Protein AF-A0A8X6JGU5-F1 (afdb_monomer_lite)

Organism: Trichonephila clavata (NCBI:txid2740835)

Secondary structure (DSSP, 8-state):
-TTSTTSHHHHHHHHHHHHHHHHHH-S-S--------GGG-HHHHHHHHHHHH-----HHHHHHS-HHHHHHHHHH-HHHHHHHHHHHHHHHHHHHHSTTSTTTT----------

pLDDT: mean 90.54, std 5.23, range [61.34, 96.5]

Radius of gyration: 19.05 Å; chains: 1; bounding box: 38×42×46 Å

InterPro domains:
  IPR025476 Helitron helicase-like domain [PF14214] (3-106)

Sequence (115 aa):
MKNIKNSPAHWAQEKGRVCAQIRQFGFPSLFMNLSAAKNRWFDLIKHLMYIHENRILTESEFETLTTTARNKLISNDPVTCALYFEHKVKELWKTFSCSEGPFGKFEIKHFYQRT

Foldseek 3Di:
DCPDPPDPNVVVVLVVVVVVCCVPVNDDPDDDDDDLPVLPDPVNLQVLCCVPVVDGDDPVNSVVDDSVNSVVSCVVCVPSSVVVSVVVVVVVVVLLQDCPHPVNNDHDPDDDDDD

Structure (mmCIF, N/CA/C/O backbone):
data_AF-A0A8X6JGU5-F1
#
_entry.id   AF-A0A8X6JGU5-F1
#
loop_
_atom_site.group_PDB
_atom_site.id
_atom_site.type_symbol
_atom_site.label_atom_id
_atom_site.label_alt_id
_atom_site.label_comp_id
_atom_site.label_asym_id
_atom_site.label_entity_id
_atom_site.label_seq_id
_atom_site.pdbx_PDB_ins_code
_atom_site.Cartn_x
_atom_site.Cartn_y
_atom_site.Cartn_z
_atom_site.occupancy
_atom_site.B_iso_or_equiv
_atom_site.auth_seq_id
_atom_site.auth_comp_id
_atom_site.auth_asym_id
_atom_site.auth_atom_id
_atom_site.pdbx_PDB_model_num
ATOM 1 N N . MET A 1 1 ? 4.297 -23.402 -12.749 1.00 61.34 1 MET A N 1
ATOM 2 C CA . MET A 1 1 ? 4.598 -22.662 -11.498 1.00 61.34 1 MET A CA 1
ATOM 3 C C . MET A 1 1 ? 4.738 -21.147 -11.669 1.00 61.34 1 MET A C 1
ATOM 5 O O . MET A 1 1 ? 4.301 -20.449 -10.772 1.00 61.34 1 MET A O 1
ATOM 9 N N . LYS A 1 2 ? 5.265 -20.610 -12.785 1.00 72.75 2 LYS A N 1
ATOM 10 C CA . LYS A 1 2 ? 5.399 -19.144 -12.996 1.00 72.75 2 LYS A CA 1
ATOM 11 C C . LYS A 1 2 ? 4.081 -18.353 -12.881 1.00 72.75 2 LYS A C 1
ATOM 13 O O . LYS A 1 2 ? 4.089 -17.213 -12.440 1.00 72.75 2 LYS A O 1
ATOM 18 N N . ASN A 1 3 ? 2.956 -18.991 -13.209 1.00 81.31 3 ASN A N 1
ATOM 19 C CA . ASN A 1 3 ? 1.619 -18.387 -13.150 1.00 81.31 3 ASN A CA 1
ATOM 20 C C . ASN A 1 3 ? 1.037 -18.313 -11.725 1.00 81.31 3 ASN A C 1
ATOM 22 O O . ASN A 1 3 ? -0.016 -17.715 -11.528 1.00 81.31 3 ASN A O 1
ATOM 26 N N . ILE A 1 4 ? 1.693 -18.926 -10.732 1.00 88.25 4 ILE A N 1
ATOM 27 C CA . ILE A 1 4 ? 1.280 -18.831 -9.330 1.00 88.25 4 ILE A CA 1
ATOM 28 C C . ILE A 1 4 ? 1.900 -17.561 -8.754 1.00 88.25 4 ILE A C 1
ATOM 30 O O . ILE A 1 4 ? 3.124 -17.492 -8.584 1.00 88.25 4 ILE A O 1
ATOM 34 N N . LYS A 1 5 ? 1.055 -16.571 -8.448 1.00 84.12 5 LYS A N 1
ATOM 35 C CA . LYS A 1 5 ? 1.470 -15.328 -7.787 1.00 84.12 5 LYS A CA 1
ATOM 36 C C . LYS A 1 5 ? 2.252 -15.632 -6.510 1.00 84.12 5 LYS A C 1
ATOM 38 O O . LYS A 1 5 ? 1.972 -16.606 -5.816 1.00 84.12 5 LYS A O 1
ATOM 43 N N . ASN A 1 6 ? 3.237 -14.793 -6.211 1.00 87.00 6 ASN A N 1
ATOM 44 C CA . ASN A 1 6 ? 4.124 -14.908 -5.049 1.00 87.00 6 ASN A CA 1
ATOM 45 C C . ASN A 1 6 ? 5.006 -16.170 -4.973 1.00 87.00 6 ASN A C 1
ATOM 47 O O . ASN A 1 6 ? 5.771 -16.305 -4.019 1.00 87.00 6 ASN A O 1
ATOM 51 N N . SER A 1 7 ? 4.969 -17.070 -5.959 1.00 92.62 7 SER A N 1
ATOM 52 C CA . SER A 1 7 ? 5.902 -18.201 -6.004 1.00 92.62 7 SER A CA 1
ATOM 53 C C . SER A 1 7 ? 7.344 -17.735 -6.282 1.00 92.62 7 SER A C 1
ATOM 55 O O . SER A 1 7 ? 7.545 -16.702 -6.929 1.00 92.62 7 SER A O 1
ATOM 57 N N . PRO A 1 8 ? 8.380 -18.498 -5.880 1.00 93.50 8 PRO A N 1
ATOM 58 C CA . PRO A 1 8 ? 9.767 -18.172 -6.226 1.00 93.50 8 PRO A CA 1
ATOM 59 C C . PRO A 1 8 ? 9.985 -18.022 -7.740 1.00 93.50 8 PRO A C 1
ATOM 61 O O . PRO A 1 8 ? 10.696 -17.125 -8.190 1.00 93.50 8 PRO A O 1
ATOM 64 N N . ALA A 1 9 ? 9.312 -18.859 -8.538 1.00 93.50 9 ALA A N 1
ATOM 65 C CA . ALA A 1 9 ? 9.358 -18.794 -9.997 1.00 93.50 9 ALA A CA 1
ATOM 66 C C . ALA A 1 9 ? 8.722 -17.506 -10.553 1.00 93.50 9 ALA A C 1
ATOM 68 O O . ALA A 1 9 ? 9.234 -16.950 -11.524 1.00 93.50 9 ALA A O 1
ATOM 69 N N . HIS A 1 10 ? 7.637 -17.029 -9.937 1.00 92.06 10 HIS A N 1
ATOM 70 C CA . HIS A 1 10 ? 7.010 -15.751 -10.272 1.00 92.06 10 HIS A CA 1
ATOM 71 C C . HIS A 1 10 ? 7.943 -14.574 -9.954 1.00 92.06 10 HIS A C 1
ATOM 73 O O . HIS A 1 10 ? 8.213 -13.752 -10.824 1.00 92.06 10 HIS A O 1
ATOM 79 N N . TRP A 1 11 ? 8.541 -14.538 -8.758 1.00 91.81 11 TRP A N 1
ATOM 80 C CA . TRP A 1 11 ? 9.470 -13.463 -8.386 1.00 91.81 11 TRP A CA 1
ATOM 81 C C . TRP A 1 11 ? 10.745 -13.432 -9.231 1.00 91.81 11 TRP A C 1
ATOM 83 O O . TRP A 1 11 ? 11.235 -12.352 -9.560 1.00 91.81 11 TRP A O 1
ATOM 93 N N . ALA A 1 12 ? 11.270 -14.594 -9.626 1.00 93.94 12 ALA A N 1
ATOM 94 C CA . ALA A 1 12 ? 12.402 -14.667 -10.547 1.00 93.94 12 ALA A CA 1
ATOM 95 C C . ALA A 1 12 ? 12.061 -14.053 -11.917 1.00 93.94 12 ALA A C 1
ATOM 97 O O . ALA A 1 12 ? 12.881 -13.340 -12.499 1.00 93.94 12 ALA A O 1
ATOM 98 N N . GLN A 1 13 ? 10.841 -14.288 -12.411 1.00 92.88 13 GLN A N 1
ATOM 99 C CA . GLN A 1 13 ? 10.353 -13.694 -13.653 1.00 92.88 13 GLN A CA 1
ATOM 100 C C . GLN A 1 13 ? 10.170 -12.177 -13.527 1.00 92.88 13 GLN A C 1
ATOM 102 O O . GLN A 1 13 ? 10.671 -11.441 -14.375 1.00 92.88 13 GLN A O 1
ATOM 107 N N . GLU A 1 14 ? 9.507 -11.704 -12.471 1.00 93.25 14 GLU A N 1
ATOM 108 C CA . GLU A 1 14 ? 9.285 -10.271 -12.243 1.00 93.25 14 GLU A CA 1
ATOM 109 C C . GLU A 1 14 ? 10.603 -9.501 -12.076 1.00 93.25 14 GLU A C 1
ATOM 111 O O . GLU A 1 14 ? 10.798 -8.453 -12.691 1.00 93.25 14 GLU A O 1
ATOM 116 N N . LYS A 1 15 ? 11.583 -10.072 -11.361 1.00 94.00 15 LYS A N 1
ATOM 117 C CA . LYS A 1 15 ? 12.946 -9.521 -11.305 1.00 94.00 15 LYS A CA 1
ATOM 118 C C . LYS A 1 15 ? 13.561 -9.398 -12.703 1.00 94.00 15 LYS A C 1
ATOM 120 O O . LYS A 1 15 ? 14.146 -8.366 -13.026 1.00 94.00 15 LYS A O 1
ATOM 125 N N . GLY A 1 16 ? 13.416 -10.430 -13.536 1.00 94.94 16 GLY A N 1
ATOM 126 C CA . GLY A 1 16 ? 13.875 -10.409 -14.925 1.00 94.94 16 GLY A CA 1
ATOM 127 C C . GLY A 1 16 ? 13.229 -9.289 -15.747 1.00 94.94 16 GLY A C 1
ATOM 128 O O . GLY A 1 16 ? 13.931 -8.611 -16.496 1.00 94.94 16 GLY A O 1
ATOM 129 N N . ARG A 1 17 ? 11.925 -9.041 -15.558 1.00 93.81 17 ARG A N 1
ATOM 130 C CA . ARG A 1 17 ? 11.193 -7.948 -16.222 1.00 93.81 17 ARG A CA 1
ATOM 131 C C . ARG A 1 17 ? 11.738 -6.577 -15.830 1.00 93.81 17 ARG A C 1
ATOM 133 O O . ARG A 1 17 ? 12.036 -5.783 -16.716 1.00 93.81 17 ARG A O 1
ATOM 140 N N . VAL A 1 18 ? 11.948 -6.330 -14.536 1.00 94.25 18 VAL A N 1
ATOM 141 C CA . VAL A 1 18 ? 12.523 -5.063 -14.051 1.00 94.25 18 VAL A CA 1
ATOM 142 C C . VAL A 1 18 ? 13.941 -4.861 -14.591 1.00 94.25 18 VAL A C 1
ATOM 144 O O . VAL A 1 18 ? 14.260 -3.792 -15.105 1.00 94.25 18 VAL A O 1
ATOM 147 N N . CYS A 1 19 ? 14.791 -5.893 -14.551 1.00 95.44 19 CYS A N 1
ATOM 148 C CA . CYS A 1 19 ? 16.139 -5.809 -15.120 1.00 95.44 19 CYS A CA 1
ATOM 149 C C . CYS A 1 19 ? 16.123 -5.537 -16.633 1.00 95.44 19 CYS A C 1
ATOM 151 O O . CYS A 1 19 ? 16.975 -4.800 -17.125 1.00 95.44 19 CYS A O 1
ATOM 153 N N . ALA A 1 20 ? 15.170 -6.110 -17.372 1.00 96.31 20 ALA A N 1
ATOM 154 C CA . ALA A 1 20 ? 15.003 -5.838 -18.795 1.00 96.31 20 ALA A CA 1
ATOM 155 C C . ALA A 1 20 ? 14.560 -4.389 -19.052 1.00 96.31 20 ALA A C 1
ATOM 157 O O . ALA A 1 20 ? 15.153 -3.732 -19.904 1.00 96.31 20 ALA A O 1
ATOM 158 N N . GLN A 1 21 ? 13.599 -3.863 -18.281 1.00 95.19 21 GLN A N 1
ATOM 159 C CA . GLN A 1 21 ? 13.175 -2.460 -18.376 1.00 95.19 21 GLN A CA 1
ATOM 160 C C . GLN A 1 21 ? 14.332 -1.496 -18.102 1.00 95.19 21 GLN A C 1
ATOM 162 O O . GLN A 1 21 ? 14.519 -0.557 -18.867 1.00 95.19 21 GLN A O 1
ATOM 167 N N . ILE A 1 22 ? 15.154 -1.758 -17.079 1.00 95.44 22 ILE A N 1
ATOM 168 C CA . ILE A 1 22 ? 16.327 -0.921 -16.773 1.00 95.44 22 ILE A CA 1
ATOM 169 C C . ILE A 1 22 ? 17.343 -0.943 -17.925 1.00 95.44 22 ILE A C 1
ATOM 171 O O . ILE A 1 22 ? 17.922 0.084 -18.265 1.00 95.44 22 ILE A O 1
ATOM 175 N N . ARG A 1 23 ? 17.555 -2.101 -18.563 1.00 96.50 23 ARG A N 1
ATOM 176 C CA . ARG A 1 23 ? 18.457 -2.213 -19.723 1.00 96.50 23 ARG A CA 1
ATOM 177 C C . ARG A 1 23 ? 17.922 -1.501 -20.968 1.00 96.50 23 ARG A C 1
ATOM 179 O O . ARG A 1 23 ? 18.723 -0.992 -21.739 1.00 96.50 23 ARG A O 1
ATOM 186 N N . GLN A 1 24 ? 16.605 -1.502 -21.180 1.00 96.50 24 GLN A N 1
ATOM 187 C CA . GLN A 1 24 ? 15.973 -0.915 -22.368 1.00 96.50 24 GLN A CA 1
ATOM 188 C C . GLN A 1 24 ? 15.743 0.594 -22.239 1.00 96.50 24 GLN A C 1
ATOM 190 O O . GLN A 1 24 ? 15.992 1.328 -23.189 1.00 96.50 24 GLN A O 1
ATOM 195 N N . PHE A 1 25 ? 15.264 1.053 -21.082 1.00 94.62 25 PHE A N 1
ATOM 196 C CA . PHE A 1 25 ? 14.832 2.438 -20.862 1.00 94.62 25 PHE A CA 1
ATOM 197 C C . PHE A 1 25 ? 15.801 3.250 -19.992 1.00 94.62 25 PHE A C 1
ATOM 199 O O . PHE A 1 25 ? 15.649 4.463 -19.881 1.00 94.62 25 PHE A O 1
ATOM 206 N N . GLY A 1 26 ? 16.803 2.603 -19.390 1.00 93.88 26 GLY A N 1
ATOM 207 C CA . GLY A 1 26 ? 17.753 3.230 -18.476 1.00 93.88 26 GLY A CA 1
ATOM 208 C C . GLY A 1 26 ? 17.309 3.185 -17.012 1.00 93.88 26 GLY A C 1
ATOM 209 O O . GLY A 1 26 ? 16.408 2.442 -16.618 1.00 93.88 26 GLY A O 1
ATOM 210 N N . PHE A 1 27 ? 17.987 3.966 -16.171 1.00 92.69 27 PHE A N 1
ATOM 211 C CA . PHE A 1 27 ? 17.701 4.015 -14.737 1.00 92.69 27 PHE A CA 1
ATOM 212 C C . PHE A 1 27 ? 16.333 4.652 -14.446 1.00 92.69 27 PHE A C 1
ATOM 214 O O . PHE A 1 27 ? 15.935 5.592 -15.136 1.00 92.69 27 PHE A O 1
ATOM 221 N N . PRO A 1 28 ? 15.613 4.181 -13.411 1.00 91.94 28 PRO A N 1
ATOM 222 C CA . PRO A 1 28 ? 14.335 4.769 -13.039 1.00 91.94 28 PRO A CA 1
ATOM 223 C C . PRO A 1 28 ? 14.530 6.204 -12.541 1.00 91.94 28 PRO A C 1
ATOM 225 O O . PRO A 1 28 ? 15.328 6.448 -11.639 1.00 91.94 28 PRO A O 1
ATOM 228 N N . SER A 1 29 ? 13.754 7.144 -13.082 1.00 91.81 29 SER A N 1
ATOM 229 C CA . SER A 1 29 ? 13.726 8.530 -12.594 1.00 91.81 29 SER A CA 1
ATOM 230 C C . SER A 1 29 ? 13.088 8.643 -11.206 1.00 91.81 29 SER A C 1
ATOM 232 O O . SER A 1 29 ? 13.432 9.535 -10.437 1.00 91.81 29 SER A O 1
ATOM 234 N N . LEU A 1 30 ? 12.171 7.727 -10.878 1.00 89.50 30 LEU A N 1
ATOM 235 C CA . LEU A 1 30 ? 11.514 7.636 -9.581 1.00 89.50 30 LEU A CA 1
ATOM 236 C C . LEU A 1 30 ? 11.478 6.177 -9.124 1.00 89.50 30 LEU A C 1
ATOM 238 O O . LEU A 1 30 ? 10.995 5.300 -9.840 1.00 89.50 30 LEU A O 1
ATOM 242 N N . PHE A 1 31 ? 11.955 5.929 -7.907 1.00 91.50 31 PHE A N 1
ATOM 243 C CA . PHE A 1 31 ? 11.827 4.646 -7.226 1.00 91.50 31 PHE A CA 1
ATOM 244 C C . PHE A 1 31 ? 11.200 4.878 -5.853 1.00 91.50 31 PHE A C 1
ATOM 246 O O . PHE A 1 31 ? 11.710 5.669 -5.061 1.00 91.50 31 PHE A O 1
ATOM 253 N N . MET A 1 32 ? 10.082 4.207 -5.574 1.00 89.88 32 MET A N 1
ATOM 254 C CA . MET A 1 32 ? 9.294 4.437 -4.365 1.00 89.88 32 MET A CA 1
ATOM 255 C C . MET A 1 32 ? 8.880 3.118 -3.717 1.00 89.88 32 MET A C 1
ATOM 257 O O . MET A 1 32 ? 8.328 2.238 -4.374 1.00 89.88 32 MET A O 1
ATOM 261 N N . ASN A 1 33 ? 9.087 3.027 -2.402 1.00 90.44 33 ASN A N 1
ATOM 262 C CA . ASN A 1 33 ? 8.559 1.959 -1.561 1.00 90.44 33 ASN A CA 1
ATOM 263 C C . ASN A 1 33 ? 7.473 2.530 -0.649 1.00 90.44 33 ASN A C 1
ATOM 265 O O . ASN A 1 33 ? 7.740 3.408 0.170 1.00 90.44 33 ASN A O 1
ATOM 269 N N . LEU A 1 34 ? 6.255 2.011 -0.779 1.00 88.62 34 LEU A N 1
ATOM 270 C CA . LEU A 1 34 ? 5.122 2.401 0.053 1.00 88.62 34 LEU A CA 1
ATOM 271 C C . LEU A 1 34 ? 4.962 1.397 1.190 1.00 88.62 34 LEU A C 1
ATOM 273 O O . LEU A 1 34 ? 4.785 0.204 0.954 1.00 88.62 34 LEU A O 1
ATOM 277 N N . SER A 1 35 ? 5.016 1.890 2.424 1.00 86.25 35 SER A N 1
ATOM 278 C CA . SER A 1 35 ? 4.768 1.095 3.624 1.00 86.25 35 SER A CA 1
ATOM 279 C C . SER A 1 35 ? 3.513 1.586 4.333 1.00 86.25 35 SER A C 1
ATOM 281 O O . SER A 1 35 ? 3.239 2.786 4.393 1.00 86.25 35 SER A O 1
ATOM 283 N N . ALA A 1 36 ? 2.751 0.651 4.890 1.00 83.94 36 ALA A N 1
ATOM 284 C CA . ALA A 1 36 ? 1.552 0.949 5.651 1.00 83.94 36 ALA A CA 1
ATOM 285 C C . ALA A 1 36 ? 1.926 1.410 7.072 1.00 83.94 36 ALA A C 1
ATOM 287 O O . ALA A 1 36 ? 1.922 0.622 8.019 1.00 83.94 36 ALA A O 1
ATOM 288 N N . ALA A 1 37 ? 2.230 2.699 7.244 1.00 85.19 37 ALA A N 1
ATOM 289 C CA . ALA A 1 37 ? 2.450 3.321 8.555 1.00 85.19 37 ALA A CA 1
ATOM 290 C C . ALA A 1 37 ? 1.116 3.626 9.271 1.00 85.19 37 ALA A C 1
ATOM 292 O O . ALA A 1 37 ? 0.821 4.766 9.628 1.00 85.19 37 ALA A O 1
ATOM 293 N N . LYS A 1 38 ? 0.291 2.587 9.456 1.00 83.06 38 LYS A N 1
ATOM 294 C CA . LYS A 1 38 ? -1.118 2.681 9.885 1.00 83.06 38 LYS A CA 1
ATOM 295 C C . LYS A 1 38 ? -1.316 3.443 11.199 1.00 83.06 38 LYS A C 1
ATOM 297 O O . LYS A 1 38 ? -2.308 4.139 11.365 1.00 83.06 38 LYS A O 1
ATOM 302 N N . ASN A 1 39 ? -0.354 3.354 12.117 1.00 84.25 39 ASN A N 1
ATOM 303 C CA . ASN A 1 39 ? -0.408 4.025 13.418 1.00 84.25 39 ASN A CA 1
ATOM 304 C C . ASN A 1 39 ? -0.338 5.562 13.338 1.00 84.25 39 ASN A C 1
ATOM 306 O O . ASN A 1 39 ? -0.649 6.228 14.323 1.00 84.25 39 ASN A O 1
ATOM 310 N N . ARG A 1 40 ? 0.081 6.133 12.204 1.00 87.19 40 ARG A N 1
ATOM 311 C CA . ARG A 1 40 ? 0.184 7.586 11.991 1.00 87.19 40 ARG A CA 1
ATOM 312 C C . ARG A 1 40 ? -1.023 8.175 11.267 1.00 87.19 40 ARG A C 1
ATOM 314 O O . ARG A 1 40 ? -1.080 9.382 11.076 1.00 87.19 40 ARG A O 1
ATOM 321 N N . TRP A 1 41 ? -1.967 7.350 10.833 1.00 91.00 41 TRP A N 1
ATOM 322 C CA . TRP A 1 41 ? -3.097 7.805 10.034 1.00 91.00 41 TRP A CA 1
ATOM 323 C C . TRP A 1 41 ? -4.267 8.180 10.932 1.00 91.00 41 TRP A C 1
ATOM 325 O O . TRP A 1 41 ? -5.044 7.312 11.324 1.00 91.00 41 TRP A O 1
ATOM 335 N N . PHE A 1 42 ? -4.386 9.475 11.233 1.00 92.81 42 PHE A N 1
ATOM 336 C CA . PHE A 1 42 ? -5.478 10.017 12.042 1.00 92.81 42 PHE A CA 1
ATOM 337 C C . PHE A 1 42 ? -6.846 9.568 11.521 1.00 92.81 42 PHE A C 1
ATOM 339 O O . PHE A 1 42 ? -7.605 8.958 12.268 1.00 92.81 42 PHE A O 1
ATOM 346 N N . ASP A 1 43 ? -7.109 9.757 10.225 1.00 92.62 43 ASP A N 1
ATOM 347 C CA . ASP A 1 43 ? -8.381 9.377 9.597 1.00 92.62 43 ASP A CA 1
ATOM 348 C C . ASP A 1 43 ? -8.712 7.890 9.777 1.00 92.62 43 ASP A C 1
ATOM 350 O O . ASP A 1 43 ? -9.856 7.535 10.054 1.00 92.62 43 ASP A O 1
ATOM 354 N N . LEU A 1 44 ? -7.703 7.016 9.662 1.00 93.81 44 LEU A N 1
ATOM 355 C CA . LEU A 1 44 ? -7.883 5.576 9.843 1.00 93.81 44 LEU A CA 1
ATOM 356 C C . LEU A 1 44 ? -8.224 5.259 11.301 1.00 93.81 44 LEU A C 1
ATOM 358 O O . LEU A 1 44 ? -9.192 4.552 11.557 1.00 93.81 44 LEU A O 1
ATOM 362 N N . ILE A 1 45 ? -7.454 5.780 12.259 1.00 94.06 45 ILE A N 1
ATOM 363 C CA . ILE A 1 45 ? -7.687 5.509 13.685 1.00 94.06 45 ILE A CA 1
ATOM 364 C C . ILE A 1 45 ? -9.030 6.088 14.138 1.00 94.06 45 ILE A C 1
ATOM 366 O O . ILE A 1 45 ? -9.778 5.407 14.835 1.00 94.06 45 ILE A O 1
ATOM 370 N N . LYS A 1 46 ? -9.381 7.293 13.683 1.00 94.56 46 LYS A N 1
ATOM 371 C CA . LYS A 1 46 ? -10.690 7.906 13.917 1.00 94.56 46 LYS A CA 1
ATOM 372 C C . LYS A 1 46 ? -11.822 7.027 13.388 1.00 94.56 46 LYS A C 1
ATOM 374 O O . LYS A 1 46 ? -12.809 6.826 14.089 1.00 94.56 46 LYS A O 1
ATOM 379 N N . HIS A 1 47 ? -11.677 6.480 12.181 1.00 94.06 47 HIS A N 1
ATOM 380 C CA . HIS A 1 47 ? -12.674 5.587 11.595 1.00 94.06 47 HIS A CA 1
ATOM 381 C C . HIS A 1 47 ? -12.801 4.265 12.367 1.00 94.06 47 HIS A C 1
ATOM 383 O O . HIS A 1 47 ? -13.912 3.835 12.661 1.00 94.06 47 HIS A O 1
ATOM 389 N N . LEU A 1 48 ? -11.679 3.660 12.769 1.00 93.56 48 LEU A N 1
ATOM 390 C CA . LEU A 1 48 ? -11.674 2.439 13.579 1.00 93.56 48 LEU A CA 1
ATOM 391 C C . LEU A 1 48 ? -12.319 2.655 14.956 1.00 93.56 48 LEU A C 1
ATOM 393 O O . LEU A 1 48 ? -13.106 1.823 15.400 1.00 93.56 48 LEU A O 1
ATOM 397 N N . MET A 1 49 ? -12.030 3.778 15.622 1.00 94.12 49 MET A N 1
ATOM 398 C CA . MET A 1 49 ? -12.673 4.130 16.895 1.00 94.12 49 MET A CA 1
ATOM 399 C C . MET A 1 49 ? -14.171 4.370 16.731 1.00 94.12 49 MET A C 1
ATOM 401 O O . MET A 1 49 ? -14.956 3.940 17.571 1.00 94.12 49 MET A O 1
ATOM 405 N N . TYR A 1 50 ? -14.583 5.000 15.633 1.00 94.12 50 TYR A N 1
ATOM 406 C CA . TYR A 1 50 ? -15.997 5.177 15.339 1.00 94.12 50 TYR A CA 1
ATOM 407 C C . TYR A 1 50 ? -16.711 3.831 15.145 1.00 94.12 50 TYR A C 1
ATOM 409 O O . TYR A 1 50 ? -17.769 3.617 15.726 1.00 94.12 50 TYR A O 1
ATOM 417 N N . ILE A 1 51 ? -16.115 2.893 14.405 1.00 92.62 51 ILE A N 1
ATOM 41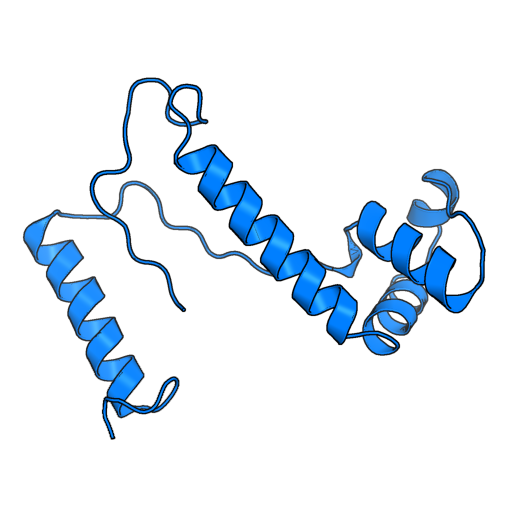8 C CA . ILE A 1 51 ? -16.707 1.567 14.165 1.00 92.62 51 ILE A CA 1
ATOM 419 C C . ILE A 1 51 ? -16.793 0.734 15.452 1.00 92.62 51 ILE A C 1
ATOM 421 O O . ILE A 1 51 ? -17.810 0.088 15.694 1.00 92.62 51 ILE A O 1
ATOM 425 N N . HIS A 1 52 ? -15.737 0.721 16.269 1.00 90.38 52 HIS A N 1
ATOM 426 C CA . HIS A 1 52 ? -15.657 -0.177 17.427 1.00 90.38 52 HIS A CA 1
ATOM 427 C C . HIS A 1 52 ? -16.216 0.408 18.726 1.00 90.38 52 HIS A C 1
ATOM 429 O O . HIS A 1 52 ? -16.717 -0.342 19.559 1.00 90.38 52 HIS A O 1
ATOM 435 N N . GLU A 1 53 ? -16.114 1.722 18.919 1.00 91.00 53 GLU A N 1
ATOM 436 C CA . GLU A 1 53 ? -16.458 2.398 20.177 1.00 91.00 53 GLU A CA 1
ATOM 437 C C . GLU A 1 53 ? -17.575 3.440 20.002 1.00 91.00 53 GLU A C 1
ATOM 439 O O . GLU A 1 53 ? -17.992 4.054 20.983 1.00 91.00 53 GLU A O 1
ATOM 444 N N . ASN A 1 54 ? -18.065 3.664 18.772 1.00 92.25 54 ASN A N 1
ATOM 445 C CA . ASN A 1 54 ? -19.042 4.708 18.432 1.00 92.25 54 ASN A CA 1
ATOM 446 C C . ASN A 1 54 ? -18.628 6.109 18.930 1.00 92.25 54 ASN A C 1
ATOM 448 O O . ASN A 1 54 ? -19.462 6.945 19.281 1.00 92.25 54 ASN A O 1
ATOM 452 N N . ARG A 1 55 ? -17.313 6.361 18.977 1.00 92.12 55 ARG A N 1
ATOM 453 C CA . ARG A 1 55 ? -16.711 7.608 19.459 1.00 92.12 55 ARG A CA 1
ATOM 454 C C . ARG A 1 55 ? -15.993 8.331 18.329 1.00 92.12 55 ARG A C 1
ATOM 456 O O . ARG A 1 55 ? -15.241 7.735 17.562 1.00 92.12 55 ARG A O 1
ATOM 463 N N . ILE A 1 56 ? -16.186 9.645 18.264 1.00 91.88 56 ILE A N 1
ATOM 464 C CA . ILE A 1 56 ? -15.468 10.516 17.334 1.00 91.88 56 ILE A CA 1
ATOM 465 C C . ILE A 1 56 ? -14.170 10.968 18.004 1.00 91.88 56 ILE A C 1
ATOM 467 O O . ILE A 1 56 ? -14.206 11.706 18.984 1.00 91.88 56 ILE A O 1
ATOM 471 N N . LEU A 1 57 ? -13.035 10.528 17.461 1.00 91.69 57 LEU A N 1
ATOM 472 C CA . LEU A 1 57 ? -11.712 10.954 17.911 1.00 91.69 57 LEU A CA 1
ATOM 473 C C . LEU A 1 57 ? -11.391 12.367 17.397 1.00 91.69 57 LEU A C 1
ATOM 475 O O . LEU A 1 57 ? -11.535 12.642 16.198 1.00 91.69 57 LEU A O 1
ATOM 479 N N . THR A 1 58 ? -10.931 13.242 18.291 1.00 93.94 58 THR A N 1
ATOM 480 C CA . THR A 1 58 ? -10.373 14.560 17.947 1.00 93.94 58 THR A CA 1
ATOM 481 C C . THR A 1 58 ? -8.860 14.483 17.740 1.00 93.94 58 THR A C 1
ATOM 483 O O . THR A 1 58 ? -8.195 13.542 18.169 1.00 93.94 58 THR A O 1
ATOM 486 N N . GLU A 1 59 ? -8.292 15.474 17.058 1.00 91.25 59 GLU A N 1
ATOM 487 C CA . GLU A 1 59 ? -6.859 15.489 16.735 1.00 91.25 59 GLU A CA 1
ATOM 488 C C . GLU A 1 59 ? -5.976 15.589 17.992 1.00 91.25 59 GLU A C 1
ATOM 490 O O . GLU A 1 59 ? -4.992 14.864 18.116 1.00 91.25 59 GLU A O 1
ATOM 495 N N . SER A 1 60 ? -6.399 16.367 18.994 1.00 92.12 60 SER A N 1
ATOM 496 C CA . SER A 1 60 ? -5.723 16.451 20.297 1.00 92.12 60 SER A CA 1
ATOM 497 C C . SER A 1 60 ? -5.728 15.118 21.061 1.00 92.12 60 SER A C 1
ATOM 499 O O . SER A 1 60 ? -4.738 14.731 21.685 1.00 92.12 60 SER A O 1
ATOM 501 N N . GLU A 1 61 ? -6.828 14.368 20.993 1.00 90.81 61 GLU A N 1
ATOM 502 C CA . GLU A 1 61 ? -6.915 13.028 21.581 1.00 90.81 61 GLU A CA 1
ATOM 503 C C . GLU A 1 61 ? -6.047 12.009 20.829 1.00 90.81 61 GLU A C 1
ATOM 505 O O . GLU A 1 61 ? -5.482 11.097 21.431 1.00 90.81 61 GLU A O 1
ATOM 510 N N . PHE A 1 62 ? -5.897 12.160 19.513 1.00 91.75 62 PHE A N 1
ATOM 511 C CA . PHE A 1 62 ? -5.034 11.288 18.722 1.00 91.75 62 PHE A CA 1
ATOM 512 C C . PHE A 1 62 ? -3.554 11.437 19.086 1.00 91.75 62 PHE A C 1
ATOM 514 O O . PHE A 1 62 ? -2.849 10.431 19.200 1.00 91.75 62 PHE A O 1
ATOM 521 N N . GLU A 1 63 ? -3.086 12.669 19.296 1.00 91.19 63 GLU A N 1
ATOM 522 C CA . GLU A 1 63 ? -1.702 12.940 19.702 1.00 91.19 63 GLU A CA 1
ATOM 523 C C . GLU A 1 63 ? -1.381 12.368 21.086 1.00 91.19 63 GLU A C 1
ATOM 525 O O . GLU A 1 63 ? -0.284 11.857 21.316 1.00 91.19 63 GLU A O 1
ATOM 530 N N . THR A 1 64 ? -2.362 12.388 21.990 1.00 92.88 64 THR A N 1
ATOM 531 C CA . THR A 1 64 ? -2.235 11.811 23.337 1.00 92.88 64 THR A CA 1
ATOM 532 C C . THR A 1 64 ? -2.398 10.287 23.356 1.00 92.88 64 THR A C 1
ATOM 534 O O . THR A 1 64 ? -2.011 9.635 24.332 1.00 92.88 64 THR A O 1
ATOM 537 N N . LEU A 1 65 ? -2.909 9.676 22.278 1.00 91.31 65 LEU A N 1
ATOM 538 C CA . LEU A 1 65 ? -3.132 8.236 22.209 1.00 91.31 65 LEU A CA 1
ATOM 539 C C . LEU A 1 65 ? -1.810 7.455 22.152 1.00 91.31 65 LEU A C 1
ATOM 541 O O . LEU A 1 65 ? -0.993 7.577 21.224 1.00 91.31 65 LEU A O 1
ATOM 545 N N . THR A 1 66 ? -1.636 6.543 23.109 1.00 93.62 66 THR A N 1
ATOM 546 C CA . THR A 1 66 ? -0.463 5.663 23.139 1.00 93.62 66 THR A CA 1
ATOM 547 C C . THR A 1 66 ? -0.381 4.798 21.879 1.00 93.62 66 THR A C 1
ATOM 549 O O . THR A 1 66 ? -1.387 4.360 21.311 1.00 93.62 66 THR A O 1
ATOM 552 N N . THR A 1 67 ? 0.843 4.505 21.436 1.00 90.19 67 THR A N 1
ATOM 553 C CA . THR A 1 67 ? 1.085 3.623 20.282 1.00 90.19 67 THR A CA 1
ATOM 554 C C . THR A 1 67 ? 0.457 2.243 20.486 1.00 90.19 67 THR A C 1
ATOM 556 O O . THR A 1 67 ? -0.064 1.658 19.542 1.00 90.19 67 THR A O 1
ATOM 559 N N . THR A 1 68 ? 0.445 1.738 21.722 1.00 93.00 68 THR A N 1
ATOM 560 C CA . THR A 1 68 ? -0.168 0.451 22.072 1.00 93.00 68 THR A CA 1
ATOM 561 C C . THR A 1 68 ? -1.678 0.458 21.852 1.00 93.00 68 THR A C 1
ATOM 563 O O . THR A 1 68 ? -2.203 -0.478 21.252 1.00 93.00 68 THR A O 1
ATOM 566 N N . ALA A 1 69 ? -2.375 1.521 22.269 1.00 91.25 69 ALA A N 1
ATOM 567 C CA . ALA A 1 69 ? -3.812 1.661 22.032 1.00 91.25 69 ALA A CA 1
ATOM 568 C C . ALA A 1 69 ? -4.128 1.715 20.529 1.00 91.25 69 ALA A C 1
ATOM 570 O O . ALA A 1 69 ? -5.001 0.991 20.053 1.00 91.25 69 ALA A O 1
ATOM 571 N N . ARG A 1 70 ? -3.342 2.480 19.756 1.00 91.69 70 ARG A N 1
ATOM 572 C CA . ARG A 1 70 ? -3.471 2.529 18.289 1.00 91.69 70 ARG A CA 1
ATOM 573 C C . ARG A 1 70 ? -3.255 1.162 17.647 1.00 91.69 70 ARG A C 1
ATOM 575 O O . ARG A 1 70 ? -4.036 0.746 16.798 1.00 91.69 70 ARG A O 1
ATOM 582 N N . ASN A 1 71 ? -2.225 0.439 18.076 1.00 92.31 71 ASN A N 1
ATOM 583 C CA . ASN A 1 71 ? -1.944 -0.900 17.569 1.00 92.31 71 ASN A CA 1
ATOM 584 C C . ASN A 1 71 ? -3.068 -1.884 17.906 1.00 92.31 71 ASN A C 1
ATOM 586 O O . ASN A 1 71 ? -3.380 -2.735 17.081 1.00 92.31 71 ASN A O 1
ATOM 590 N N . LYS A 1 72 ? -3.705 -1.755 19.076 1.00 93.25 72 LYS A N 1
ATOM 591 C CA . LYS A 1 72 ? -4.852 -2.589 19.452 1.00 93.25 72 LYS A CA 1
ATOM 592 C C . LYS A 1 72 ? -6.028 -2.382 18.495 1.00 93.25 72 LYS A C 1
ATOM 594 O O . LYS A 1 72 ? -6.555 -3.362 17.987 1.00 93.25 72 LYS A O 1
ATOM 599 N N . LEU A 1 73 ? -6.371 -1.132 18.180 1.00 92.25 73 LEU A N 1
ATOM 600 C CA . LEU A 1 73 ? -7.426 -0.813 17.207 1.00 92.25 73 LEU A CA 1
ATOM 601 C C . LEU A 1 73 ? -7.120 -1.396 15.818 1.00 92.25 73 LEU A C 1
ATOM 603 O O . LEU A 1 73 ? -7.978 -2.019 15.204 1.00 92.25 73 LEU A O 1
ATOM 607 N N . ILE A 1 74 ? -5.876 -1.259 15.352 1.00 93.44 74 ILE A N 1
ATOM 608 C CA . ILE A 1 74 ? -5.432 -1.790 14.051 1.00 93.44 74 ILE A CA 1
ATOM 609 C C . ILE A 1 74 ? -5.481 -3.323 14.009 1.00 93.44 74 ILE A C 1
ATOM 611 O O . ILE A 1 74 ? -5.804 -3.901 12.973 1.00 93.44 74 ILE A O 1
ATOM 615 N N . SER A 1 75 ? -5.117 -3.983 15.108 1.00 92.00 75 SER A N 1
ATOM 616 C CA . SER A 1 75 ? -5.140 -5.445 15.211 1.00 92.00 75 SER A CA 1
ATOM 617 C C . SER A 1 75 ? -6.555 -6.007 15.329 1.00 92.00 75 SER A C 1
ATOM 619 O O . SER A 1 75 ? -6.771 -7.148 14.933 1.00 92.00 75 SER A O 1
ATOM 621 N N . ASN A 1 76 ? -7.503 -5.225 15.851 1.00 93.81 76 ASN A N 1
ATOM 622 C CA . ASN A 1 76 ? -8.903 -5.631 15.960 1.00 93.81 76 ASN A CA 1
ATOM 623 C C . ASN A 1 76 ? -9.601 -5.680 14.594 1.00 93.81 76 ASN A C 1
ATOM 625 O O . ASN A 1 76 ? -10.412 -6.574 14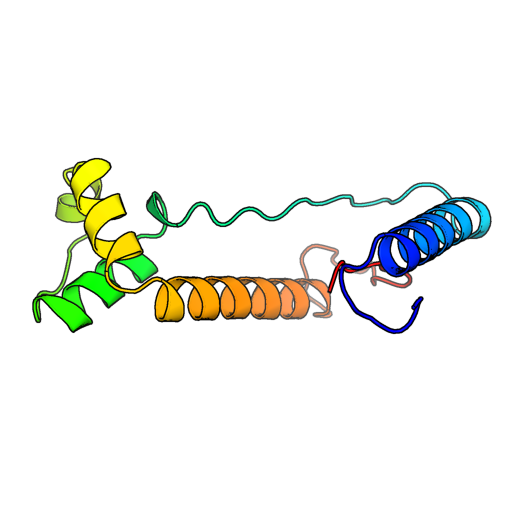.370 1.00 93.81 76 ASN A O 1
ATOM 629 N N . ASP A 1 77 ? -9.263 -4.766 13.677 1.00 93.31 77 ASP A N 1
ATOM 630 C CA . ASP A 1 77 ? -9.790 -4.762 12.307 1.00 93.31 77 ASP A CA 1
ATOM 631 C C . ASP A 1 77 ? -8.671 -4.607 11.258 1.00 93.31 77 ASP A C 1
ATOM 633 O O . ASP A 1 77 ? -8.429 -3.528 10.693 1.00 93.31 77 ASP A O 1
ATOM 637 N N . PRO A 1 78 ? -7.956 -5.707 10.963 1.00 93.19 78 PRO A N 1
ATOM 638 C CA . PRO A 1 78 ? -6.907 -5.707 9.954 1.00 93.19 78 PRO A CA 1
ATOM 639 C C . PRO A 1 78 ? -7.458 -5.589 8.525 1.00 93.19 78 PRO A C 1
ATOM 641 O O . PRO A 1 78 ? -6.710 -5.182 7.632 1.00 93.19 78 PRO A O 1
ATOM 644 N N . VAL A 1 79 ? -8.734 -5.925 8.295 1.00 93.69 79 VAL A N 1
ATOM 645 C CA . VAL A 1 79 ? -9.354 -5.931 6.962 1.00 93.69 79 VAL A CA 1
ATOM 646 C C . VAL A 1 79 ? -9.597 -4.502 6.497 1.00 93.69 79 VAL A C 1
ATOM 648 O O . VAL A 1 79 ? -9.094 -4.117 5.440 1.00 93.69 79 VAL A O 1
ATOM 651 N N . THR A 1 80 ? -10.266 -3.683 7.311 1.00 93.00 80 THR A N 1
ATOM 652 C CA . THR A 1 80 ? -10.472 -2.258 7.014 1.00 93.00 80 THR A CA 1
ATOM 653 C C . THR A 1 80 ? -9.138 -1.539 6.854 1.00 93.00 80 THR A C 1
ATOM 655 O O . THR A 1 80 ? -8.959 -0.743 5.934 1.00 93.00 80 THR A O 1
ATOM 658 N N . CYS A 1 81 ? -8.146 -1.883 7.680 1.00 93.31 81 CYS A N 1
ATOM 659 C CA . CYS A 1 81 ? -6.789 -1.361 7.544 1.00 93.31 81 CYS A CA 1
ATOM 660 C C . CYS A 1 81 ? -6.148 -1.677 6.180 1.00 93.31 81 CYS A C 1
ATOM 662 O O . CYS A 1 81 ? -5.494 -0.810 5.594 1.00 93.31 81 CYS A O 1
ATOM 664 N N . ALA A 1 82 ? -6.294 -2.910 5.688 1.00 93.06 82 ALA A N 1
ATOM 665 C CA . ALA A 1 82 ? -5.757 -3.320 4.393 1.00 93.06 82 ALA A CA 1
ATOM 666 C C . ALA A 1 82 ? -6.479 -2.612 3.236 1.00 93.06 82 ALA A C 1
ATOM 668 O O . ALA A 1 82 ? -5.819 -2.062 2.355 1.00 93.06 82 ALA A O 1
ATOM 669 N N . LEU A 1 83 ? -7.813 -2.550 3.290 1.00 93.31 83 LEU A N 1
ATOM 670 C CA . LEU A 1 83 ? -8.640 -1.860 2.296 1.00 93.31 83 LEU A CA 1
ATOM 671 C C . LEU A 1 83 ? -8.326 -0.362 2.235 1.00 93.31 83 LEU A C 1
ATOM 673 O O . LEU A 1 83 ? -8.188 0.203 1.151 1.00 93.31 83 LEU A O 1
ATOM 677 N N . TYR A 1 84 ? -8.149 0.282 3.389 1.00 94.00 84 TYR A N 1
ATOM 678 C CA . TYR A 1 84 ? -7.791 1.695 3.458 1.00 94.00 84 TYR A CA 1
ATOM 679 C C . TYR A 1 84 ? -6.407 1.966 2.849 1.00 94.00 84 TYR A C 1
ATOM 681 O O . TYR A 1 84 ? -6.237 2.926 2.093 1.00 94.00 84 TYR A O 1
ATOM 689 N N . PHE A 1 85 ? -5.415 1.107 3.127 1.00 92.94 85 PHE A N 1
ATOM 690 C CA . PHE A 1 85 ? -4.095 1.203 2.493 1.00 92.94 85 PHE A CA 1
ATOM 691 C C . PHE A 1 85 ? -4.193 1.028 0.973 1.00 92.94 85 PHE A C 1
ATOM 693 O O . PHE A 1 85 ? -3.647 1.841 0.228 1.00 92.94 85 PHE A O 1
ATOM 700 N N . GLU A 1 86 ? -4.928 0.017 0.505 1.00 93.12 86 GLU A N 1
ATOM 701 C CA . GLU A 1 86 ? -5.151 -0.216 -0.923 1.00 93.12 86 GLU A CA 1
ATOM 702 C C . GLU A 1 86 ? -5.812 0.996 -1.596 1.00 93.12 86 GLU A C 1
ATOM 704 O O . GLU A 1 86 ? -5.365 1.436 -2.657 1.00 93.12 86 GLU A O 1
ATOM 709 N N . HIS A 1 87 ? -6.826 1.585 -0.958 1.00 93.75 87 HIS A N 1
ATOM 710 C CA . HIS A 1 87 ? -7.489 2.790 -1.447 1.00 93.75 87 HIS A CA 1
ATOM 711 C C . HIS A 1 87 ? -6.514 3.969 -1.566 1.00 93.75 87 HIS A C 1
ATOM 713 O O . HIS A 1 87 ? -6.445 4.603 -2.616 1.00 93.75 87 HIS A O 1
ATOM 719 N N . LYS A 1 88 ? -5.692 4.233 -0.540 1.00 92.50 88 LYS A N 1
ATOM 720 C CA . LYS A 1 88 ? -4.668 5.294 -0.590 1.00 92.50 88 LYS A CA 1
ATOM 721 C C .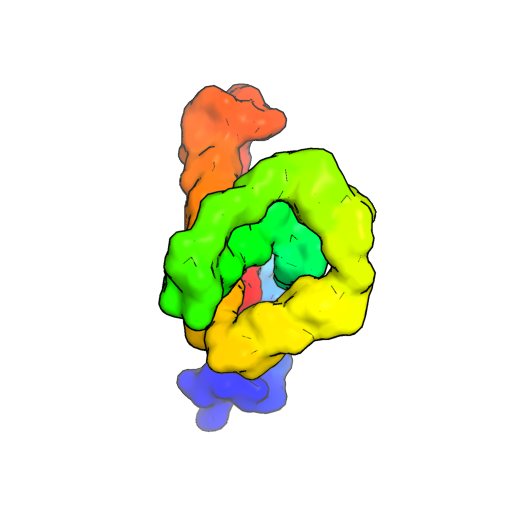 LYS A 1 88 ? -3.653 5.074 -1.715 1.00 92.50 88 LYS A C 1
ATOM 723 O O . LYS A 1 88 ? -3.280 6.035 -2.380 1.00 92.50 88 LYS A O 1
ATOM 728 N N . VAL A 1 89 ? -3.225 3.832 -1.954 1.00 92.38 89 VAL A N 1
ATOM 729 C CA . VAL A 1 89 ? -2.315 3.506 -3.066 1.00 92.38 89 VAL A CA 1
ATOM 730 C C . VAL A 1 89 ? -2.988 3.757 -4.418 1.00 92.38 89 VAL A C 1
ATOM 732 O O . VAL A 1 89 ? -2.360 4.323 -5.309 1.00 92.38 89 VAL A O 1
ATOM 735 N N . LYS A 1 90 ? -4.266 3.391 -4.578 1.00 93.12 90 LYS A N 1
ATOM 736 C CA . LYS A 1 90 ? -5.032 3.681 -5.803 1.00 93.12 90 LYS A CA 1
ATOM 737 C C . LYS A 1 90 ? -5.166 5.184 -6.046 1.00 93.12 90 LYS A C 1
ATOM 739 O O . LYS A 1 90 ? -4.922 5.630 -7.162 1.00 93.12 90 LYS A O 1
ATOM 744 N N . GLU A 1 91 ? -5.496 5.960 -5.016 1.00 93.50 91 GLU A N 1
ATOM 745 C CA . GLU A 1 91 ? -5.575 7.423 -5.118 1.00 93.50 91 GLU A CA 1
ATOM 746 C C . GLU A 1 91 ? -4.221 8.055 -5.456 1.00 93.50 91 GLU A C 1
ATOM 748 O O . GLU A 1 91 ? -4.149 8.951 -6.292 1.00 93.50 91 GLU A O 1
ATOM 753 N N . LEU A 1 92 ? -3.122 7.546 -4.892 1.00 92.12 92 LEU A N 1
ATOM 754 C CA . LEU A 1 92 ? -1.781 8.003 -5.256 1.00 92.12 92 LEU A CA 1
ATOM 755 C C . LEU A 1 92 ? -1.488 7.782 -6.748 1.00 92.12 92 LEU A C 1
ATOM 757 O O . LEU A 1 92 ? -0.995 8.689 -7.417 1.00 92.12 92 LEU A O 1
ATOM 761 N N . TRP A 1 93 ? -1.831 6.609 -7.288 1.00 90.88 93 TRP A N 1
ATOM 762 C CA . TRP A 1 93 ? -1.661 6.326 -8.716 1.00 90.88 93 TRP A CA 1
ATOM 763 C C . TRP A 1 93 ? -2.532 7.210 -9.609 1.00 90.88 93 TRP A C 1
ATOM 765 O O . TRP A 1 93 ? -2.070 7.634 -10.671 1.00 90.88 93 TRP A O 1
ATOM 775 N N . LYS A 1 94 ? -3.758 7.540 -9.181 1.00 91.44 94 LYS A N 1
ATOM 776 C CA . LYS A 1 94 ? -4.603 8.518 -9.886 1.00 91.44 94 LYS A CA 1
ATOM 777 C C . LYS A 1 94 ? -3.940 9.892 -9.925 1.00 91.44 94 LYS A C 1
ATOM 779 O O . LYS A 1 94 ? -3.857 10.486 -10.994 1.00 91.44 94 LYS A O 1
ATOM 784 N N . THR A 1 95 ? -3.395 10.351 -8.800 1.00 91.44 95 THR A N 1
ATOM 785 C CA . THR A 1 95 ? -2.657 11.621 -8.715 1.00 91.44 95 THR A CA 1
ATOM 786 C C . THR A 1 95 ? -1.431 11.634 -9.629 1.00 91.44 95 THR A C 1
ATOM 788 O O . THR A 1 95 ? -1.173 12.630 -10.298 1.00 91.44 95 THR A O 1
ATOM 791 N N . PHE A 1 96 ? -0.694 10.525 -9.710 1.00 89.50 96 PHE A N 1
ATOM 792 C CA . PHE A 1 96 ? 0.457 10.387 -10.610 1.00 89.50 96 PHE A CA 1
ATOM 793 C C . PHE A 1 96 ? 0.091 10.348 -12.094 1.00 89.50 96 PHE A C 1
ATOM 795 O O . PHE A 1 96 ? 0.913 10.725 -12.922 1.00 89.50 96 PHE A O 1
ATOM 802 N N . SER A 1 97 ? -1.119 9.899 -12.425 1.00 85.44 97 SER A N 1
ATOM 803 C CA . SER A 1 97 ? -1.597 9.792 -13.810 1.00 85.44 97 SER A CA 1
ATOM 804 C C . SER A 1 97 ? -2.361 11.038 -14.280 1.00 85.44 97 SER A C 1
ATOM 806 O O . SER A 1 97 ? -2.786 11.091 -15.430 1.00 85.44 97 SER A O 1
ATOM 808 N N . CYS A 1 98 ? -2.581 12.018 -13.399 1.00 86.19 98 CYS A N 1
ATOM 809 C CA . CYS A 1 98 ? -3.290 13.254 -13.717 1.00 86.19 98 CYS A CA 1
ATOM 810 C C . CYS A 1 98 ? -2.407 14.201 -14.546 1.00 86.19 98 CYS A C 1
ATOM 812 O O . CYS A 1 98 ? -1.208 14.307 -14.286 1.00 86.19 98 CYS A O 1
ATOM 814 N N . SER A 1 99 ? -3.007 14.938 -15.488 1.00 79.69 99 SER A N 1
ATOM 815 C CA . SER A 1 99 ? -2.309 15.947 -16.303 1.00 79.69 99 SER A CA 1
ATOM 816 C C . SER A 1 99 ? -1.745 17.099 -15.466 1.00 79.69 99 SER A C 1
ATOM 818 O O . SER A 1 99 ? -0.681 17.617 -15.771 1.00 79.69 99 SER A O 1
ATOM 820 N N . GLU A 1 100 ? -2.431 17.458 -14.377 1.00 84.44 100 GLU A N 1
ATOM 821 C CA . GLU A 1 100 ? -1.987 18.447 -13.380 1.00 84.44 100 GLU A CA 1
ATOM 822 C C . GLU A 1 100 ? -1.312 17.762 -12.173 1.00 84.44 100 GLU A C 1
ATOM 824 O O . GLU A 1 100 ? -1.390 18.221 -11.033 1.00 84.44 100 GLU A O 1
ATOM 829 N N . GLY A 1 101 ? -0.715 16.589 -12.399 1.00 84.50 101 GLY A N 1
ATOM 830 C CA . GLY A 1 101 ? -0.053 15.798 -11.369 1.00 84.50 101 GLY A CA 1
ATOM 831 C C . GLY A 1 101 ? 1.268 16.413 -10.883 1.00 84.50 101 GLY A C 1
ATOM 832 O O . GLY A 1 101 ? 1.753 17.413 -11.413 1.00 84.50 101 GLY A O 1
ATOM 833 N N . PRO A 1 102 ? 1.935 15.779 -9.902 1.00 88.31 102 PRO A N 1
ATOM 834 C CA . PRO A 1 102 ? 3.180 16.287 -9.311 1.00 88.31 102 PRO 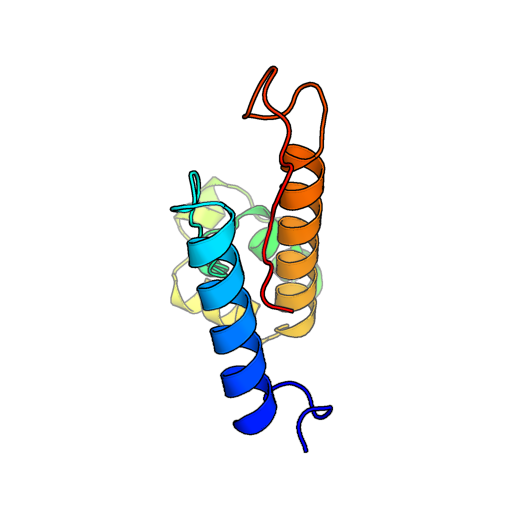A CA 1
ATOM 835 C C . PRO A 1 102 ? 4.354 16.354 -10.300 1.00 88.31 102 PRO A C 1
ATOM 837 O O . PRO A 1 102 ? 5.384 16.952 -9.999 1.00 88.31 102 PRO A O 1
ATOM 840 N N . PHE A 1 103 ? 4.212 15.737 -11.474 1.00 89.06 103 PHE A N 1
ATOM 841 C CA . PHE A 1 103 ? 5.204 15.752 -12.545 1.00 89.06 103 PHE A CA 1
ATOM 842 C C . PHE A 1 103 ? 4.981 16.898 -13.549 1.00 89.06 103 PHE A C 1
ATOM 844 O O . PHE A 1 103 ? 5.765 17.053 -14.486 1.00 89.06 103 PHE A O 1
ATOM 851 N N . GLY A 1 104 ? 3.955 17.734 -13.349 1.00 85.94 104 GLY A N 1
ATOM 852 C CA . GLY A 1 104 ? 3.638 18.865 -14.217 1.00 85.94 104 GLY A CA 1
ATOM 853 C C . GLY A 1 104 ? 3.453 18.420 -15.666 1.00 85.94 104 GLY A C 1
ATOM 854 O O . GLY A 1 104 ? 2.602 17.597 -15.968 1.00 85.94 104 GLY A O 1
ATOM 855 N N . LYS A 1 105 ? 4.299 18.926 -16.570 1.00 86.44 105 LYS A N 1
ATOM 856 C CA . LYS A 1 105 ? 4.239 18.600 -18.007 1.00 86.44 105 LYS A CA 1
ATOM 857 C C . LYS A 1 105 ? 4.804 17.218 -18.363 1.00 86.44 105 LYS A C 1
ATOM 859 O O . LYS A 1 105 ? 4.766 16.837 -19.530 1.00 86.44 105 LYS A O 1
ATOM 864 N N . PHE A 1 106 ? 5.413 16.510 -17.411 1.00 87.06 106 PHE A N 1
ATOM 865 C CA . PHE A 1 106 ? 6.034 15.214 -17.662 1.00 87.06 106 PHE A CA 1
ATOM 866 C C . PHE A 1 106 ? 5.046 14.077 -17.400 1.00 87.06 106 PHE A C 1
ATOM 868 O O . PHE A 1 106 ? 4.492 13.958 -16.312 1.00 87.06 106 PHE A O 1
ATOM 875 N N . GLU A 1 107 ? 4.883 13.199 -18.387 1.00 86.62 107 GLU A N 1
ATOM 876 C CA . GLU A 1 107 ? 4.023 12.019 -18.288 1.00 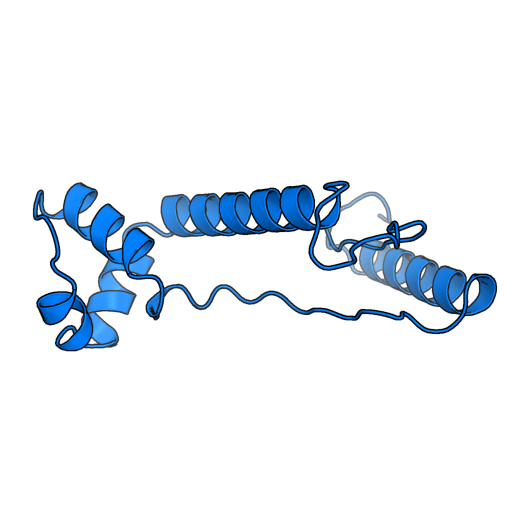86.62 107 GLU A CA 1
ATOM 877 C C . GLU A 1 107 ? 4.823 10.754 -17.957 1.00 86.62 107 GLU A C 1
ATOM 879 O O . GLU A 1 107 ? 5.952 10.551 -18.422 1.00 86.62 107 GLU A O 1
ATOM 884 N N . ILE A 1 108 ? 4.208 9.848 -17.195 1.00 89.06 108 ILE A N 1
ATOM 885 C CA . ILE A 1 108 ? 4.787 8.540 -16.880 1.00 89.06 108 ILE A CA 1
ATOM 886 C C . ILE A 1 108 ? 4.620 7.610 -18.086 1.00 89.06 108 ILE A C 1
ATOM 888 O O . ILE A 1 108 ? 3.560 7.028 -18.299 1.00 89.06 108 ILE A O 1
ATOM 892 N N . LYS A 1 109 ? 5.690 7.427 -18.866 1.00 89.38 109 LYS A N 1
ATOM 893 C CA . LYS A 1 109 ? 5.687 6.524 -20.036 1.00 89.38 109 LYS A CA 1
ATOM 894 C C . LYS A 1 109 ? 5.891 5.054 -19.680 1.00 89.38 109 LYS A C 1
ATOM 896 O O . LYS A 1 109 ? 5.318 4.165 -20.307 1.00 89.38 109 LYS A O 1
ATOM 901 N N . HIS A 1 110 ? 6.748 4.789 -18.699 1.00 91.31 110 HIS A N 1
ATOM 902 C CA . HIS A 1 110 ? 7.132 3.442 -18.296 1.00 91.31 110 HIS A CA 1
ATOM 903 C C . HIS A 1 110 ? 7.028 3.325 -16.785 1.00 91.31 110 HIS A C 1
ATOM 905 O O . HIS A 1 110 ? 7.577 4.146 -16.055 1.00 91.31 110 HIS A O 1
ATOM 911 N N . PHE A 1 111 ? 6.346 2.286 -16.315 1.00 91.88 111 PHE A N 1
ATOM 912 C CA . PHE A 1 111 ? 6.260 1.983 -14.897 1.00 91.88 111 PHE A CA 1
ATOM 913 C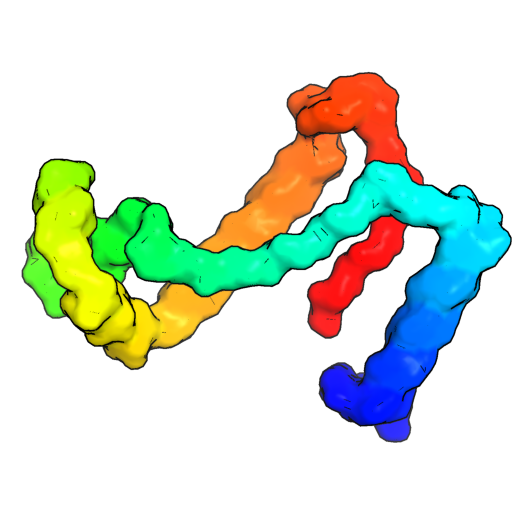 C . PHE A 1 111 ? 6.313 0.476 -14.662 1.00 91.88 111 PHE A C 1
ATOM 915 O O . PHE A 1 111 ? 6.045 -0.343 -15.546 1.00 91.88 111 PHE A O 1
ATOM 922 N N . TYR A 1 112 ? 6.679 0.126 -13.437 1.00 91.88 112 TYR A N 1
ATOM 923 C CA . TYR A 1 112 ? 6.580 -1.217 -12.903 1.00 91.88 112 TYR A CA 1
ATOM 924 C C . TYR A 1 112 ? 5.945 -1.113 -11.524 1.00 91.88 112 TYR A C 1
ATOM 926 O O . TYR A 1 112 ? 6.449 -0.400 -10.656 1.00 91.88 112 TYR A O 1
ATOM 934 N N . GLN A 1 113 ? 4.845 -1.830 -11.326 1.00 88.56 113 GLN A N 1
ATOM 935 C CA . GLN A 1 113 ? 4.183 -1.933 -10.038 1.00 88.56 113 GLN A CA 1
ATOM 936 C C . GLN A 1 113 ? 4.201 -3.389 -9.592 1.00 88.56 113 GLN A C 1
ATOM 938 O O . GLN A 1 113 ? 3.787 -4.286 -10.323 1.00 88.56 113 GLN A O 1
ATOM 943 N N . ARG A 1 114 ? 4.653 -3.610 -8.359 1.00 83.62 114 ARG A N 1
ATOM 944 C CA . ARG A 1 114 ? 4.533 -4.903 -7.693 1.00 83.62 114 ARG A CA 1
ATOM 945 C C . ARG A 1 114 ? 3.058 -5.126 -7.324 1.00 83.62 114 ARG A C 1
ATOM 947 O O . ARG A 1 114 ? 2.540 -4.395 -6.483 1.00 83.62 114 ARG A O 1
ATOM 954 N N . THR A 1 115 ? 2.406 -6.096 -7.962 1.00 65.19 115 THR A N 1
ATOM 955 C CA . THR A 1 115 ? 1.017 -6.532 -7.689 1.00 65.19 115 THR A CA 1
ATOM 956 C C . THR A 1 115 ? 0.953 -7.863 -6.968 1.00 65.19 115 THR A C 1
ATOM 958 O O . THR A 1 115 ? 1.845 -8.696 -7.241 1.00 65.19 115 THR A O 1
#